Protein AF-A0A562D7Z8-F1 (afdb_monomer_lite)

Structure (mmCIF, N/CA/C/O backbone):
data_AF-A0A562D7Z8-F1
#
_entry.id   AF-A0A562D7Z8-F1
#
loop_
_atom_site.group_PDB
_atom_site.id
_atom_site.type_symbol
_atom_site.label_atom_id
_atom_site.label_alt_id
_atom_site.label_comp_id
_atom_site.label_asym_id
_atom_site.label_entity_id
_atom_site.label_seq_id
_atom_site.pdbx_PDB_ins_code
_atom_site.Cartn_x
_atom_site.Cartn_y
_atom_site.Cartn_z
_atom_site.occupancy
_atom_site.B_iso_or_equiv
_atom_site.auth_seq_id
_atom_site.auth_comp_id
_atom_site.auth_asym_id
_atom_site.auth_atom_id
_atom_site.pdbx_PDB_model_num
ATOM 1 N N . MET A 1 1 ? 11.447 22.355 -19.728 1.00 41.88 1 MET A N 1
ATOM 2 C CA . MET A 1 1 ? 11.216 21.672 -18.441 1.00 41.88 1 MET A CA 1
ATOM 3 C C . MET A 1 1 ? 11.280 20.189 -18.732 1.00 41.88 1 MET A C 1
ATOM 5 O O . MET A 1 1 ? 10.554 19.762 -19.619 1.00 41.88 1 MET A O 1
ATOM 9 N N . SER A 1 2 ? 12.213 19.458 -18.121 1.00 52.72 2 SER A N 1
ATOM 10 C CA . SER A 1 2 ? 12.328 18.012 -18.340 1.00 52.72 2 SER A CA 1
ATOM 11 C C . SER A 1 2 ? 11.097 17.329 -17.757 1.00 52.72 2 SER A C 1
ATOM 13 O O . SER A 1 2 ? 10.714 17.615 -16.624 1.00 52.72 2 SER A O 1
ATOM 15 N N . GLN A 1 3 ? 10.443 16.501 -18.565 1.00 52.94 3 GLN A N 1
ATOM 16 C CA . GLN A 1 3 ? 9.356 15.638 -18.123 1.00 52.94 3 GLN A CA 1
ATOM 17 C C . GLN A 1 3 ? 9.918 14.702 -17.040 1.00 52.94 3 GLN A C 1
ATOM 19 O O . GLN A 1 3 ? 11.027 14.205 -17.238 1.00 52.94 3 GLN A O 1
ATOM 24 N N . PRO A 1 4 ? 9.242 14.522 -15.890 1.00 59.69 4 PRO A N 1
ATOM 25 C CA . PRO A 1 4 ? 9.719 13.592 -14.873 1.00 59.69 4 PRO A CA 1
ATOM 26 C C . PRO A 1 4 ? 9.827 12.195 -15.486 1.00 59.69 4 PRO A C 1
ATOM 28 O O . PRO A 1 4 ? 8.925 11.778 -16.221 1.00 59.69 4 PRO A O 1
ATOM 31 N N . ASP A 1 5 ? 10.932 11.505 -15.206 1.00 71.75 5 ASP A N 1
ATOM 32 C CA . ASP A 1 5 ? 11.101 10.112 -15.606 1.00 71.75 5 ASP A CA 1
ATOM 33 C C . ASP A 1 5 ? 9.965 9.277 -14.984 1.00 71.75 5 ASP A C 1
ATOM 35 O O . ASP A 1 5 ? 9.497 9.569 -13.879 1.00 71.75 5 ASP A O 1
ATOM 39 N N . GLY A 1 6 ? 9.476 8.258 -15.701 1.00 74.94 6 GLY A N 1
ATOM 40 C CA . GLY A 1 6 ? 8.348 7.423 -15.248 1.00 74.94 6 GLY A CA 1
ATOM 41 C C . GLY A 1 6 ? 8.557 6.841 -13.843 1.00 74.94 6 GLY A C 1
ATOM 42 O O . GLY A 1 6 ? 7.626 6.804 -13.032 1.00 74.94 6 GLY A O 1
ATOM 43 N N . ASP A 1 7 ? 9.811 6.526 -13.518 1.00 77.56 7 ASP A N 1
ATOM 44 C CA . ASP A 1 7 ? 10.259 6.062 -12.207 1.00 77.56 7 ASP A CA 1
ATOM 45 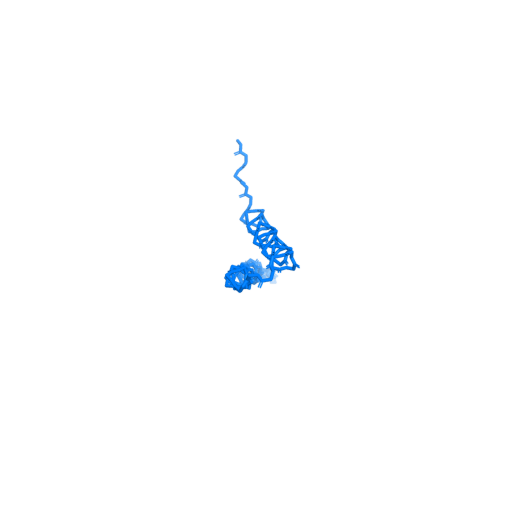C C . ASP A 1 7 ? 10.001 7.085 -11.084 1.00 77.56 7 ASP A C 1
ATOM 47 O O . ASP A 1 7 ? 9.570 6.704 -9.993 1.00 77.56 7 ASP A O 1
ATOM 51 N N . ASP A 1 8 ? 10.211 8.384 -11.326 1.00 83.81 8 ASP A N 1
ATOM 52 C CA . ASP A 1 8 ? 10.003 9.430 -10.314 1.00 83.81 8 ASP A CA 1
ATOM 53 C C . ASP A 1 8 ? 8.519 9.584 -9.967 1.00 83.81 8 ASP A C 1
ATOM 55 O O . ASP A 1 8 ? 8.156 9.757 -8.796 1.00 83.81 8 ASP A O 1
ATOM 59 N N . LEU A 1 9 ? 7.646 9.479 -10.974 1.00 85.44 9 LEU A N 1
ATOM 60 C CA . LEU A 1 9 ? 6.200 9.500 -10.770 1.00 85.44 9 LEU A CA 1
ATOM 61 C C . LEU A 1 9 ? 5.750 8.270 -9.972 1.00 85.44 9 LEU A C 1
ATOM 63 O O . LEU A 1 9 ? 5.014 8.405 -8.994 1.00 85.44 9 LEU A O 1
ATOM 67 N N . LEU A 1 10 ? 6.241 7.083 -10.325 1.00 84.44 10 LEU A N 1
ATOM 68 C CA . LEU A 1 10 ? 5.959 5.845 -9.599 1.00 84.44 10 LEU A CA 1
ATOM 69 C C . LEU A 1 10 ? 6.392 5.899 -8.133 1.00 84.44 10 LEU A C 1
ATOM 71 O O . LEU A 1 10 ? 5.621 5.539 -7.239 1.00 84.44 10 LEU A O 1
ATOM 75 N N . LEU A 1 11 ? 7.613 6.370 -7.871 1.00 86.50 11 LEU A N 1
ATOM 76 C CA . LEU A 1 11 ? 8.140 6.529 -6.516 1.00 86.50 11 LEU A CA 1
ATOM 77 C C . LEU A 1 11 ? 7.321 7.538 -5.709 1.00 86.50 11 LEU A C 1
ATOM 79 O O . LEU A 1 11 ? 7.045 7.308 -4.526 1.00 86.50 11 LEU A O 1
ATOM 83 N N . HIS A 1 12 ? 6.904 8.638 -6.339 1.00 89.50 12 HIS A N 1
ATOM 84 C CA . HIS A 1 12 ? 6.018 9.610 -5.715 1.00 89.50 12 HIS A CA 1
ATOM 85 C C . HIS A 1 12 ? 4.686 8.972 -5.307 1.00 89.50 12 HIS A C 1
ATOM 87 O O . HIS A 1 12 ? 4.258 9.110 -4.157 1.00 89.50 12 HIS A O 1
ATOM 93 N N . GLU A 1 13 ? 4.049 8.232 -6.215 1.00 89.56 13 GLU A N 1
ATOM 94 C CA . GLU A 1 13 ? 2.780 7.582 -5.917 1.00 89.56 13 GLU A CA 1
ATOM 95 C C . GLU A 1 13 ? 2.919 6.508 -4.820 1.00 89.56 13 GLU A C 1
ATOM 97 O O . GLU A 1 13 ? 2.080 6.440 -3.918 1.00 89.56 13 GLU A O 1
ATOM 102 N N . LEU A 1 14 ? 3.988 5.700 -4.847 1.00 90.44 14 LEU A N 1
ATOM 103 C CA . LEU A 1 14 ? 4.293 4.712 -3.805 1.00 90.44 14 LEU A CA 1
ATOM 104 C C . LEU A 1 14 ? 4.418 5.379 -2.430 1.00 90.44 14 LEU A C 1
ATOM 106 O O . LEU A 1 14 ? 3.802 4.938 -1.458 1.00 90.44 14 LEU A O 1
ATOM 110 N N . ARG A 1 15 ? 5.174 6.479 -2.352 1.00 92.00 15 ARG A N 1
ATOM 111 C CA . ARG A 1 15 ? 5.338 7.247 -1.115 1.00 92.00 15 ARG A CA 1
ATOM 112 C C . ARG A 1 15 ? 4.003 7.789 -0.609 1.00 92.00 15 ARG A C 1
ATOM 114 O O . ARG A 1 15 ? 3.742 7.728 0.590 1.00 92.00 15 ARG A O 1
ATOM 121 N N . ASN A 1 16 ? 3.158 8.299 -1.502 1.00 93.19 16 ASN A N 1
ATOM 122 C CA . ASN A 1 16 ? 1.837 8.795 -1.130 1.00 93.19 16 ASN A CA 1
ATOM 123 C C . ASN A 1 16 ? 0.957 7.688 -0.523 1.00 93.19 16 ASN A C 1
ATOM 125 O O . ASN A 1 16 ? 0.333 7.892 0.517 1.00 93.19 16 ASN A O 1
ATOM 129 N N . ARG A 1 17 ? 0.960 6.494 -1.124 1.00 90.69 17 ARG A N 1
ATOM 130 C CA . ARG A 1 17 ? 0.170 5.345 -0.647 1.00 90.69 17 ARG A CA 1
ATOM 131 C C . ARG A 1 17 ? 0.666 4.830 0.709 1.00 90.69 17 ARG A C 1
ATOM 133 O O . ARG A 1 17 ? -0.141 4.579 1.599 1.00 90.69 17 ARG A O 1
ATOM 140 N N . LEU A 1 18 ? 1.984 4.790 0.922 1.00 93.31 18 LEU A N 1
ATOM 141 C CA . LEU A 1 18 ? 2.572 4.472 2.230 1.00 93.31 18 LEU A CA 1
ATOM 142 C C . LEU A 1 18 ? 2.198 5.498 3.312 1.00 93.31 18 LEU A C 1
ATOM 144 O O . LEU A 1 18 ? 1.924 5.115 4.449 1.00 93.31 18 LEU A O 1
ATOM 148 N N . ASN A 1 19 ? 2.147 6.790 2.969 1.00 94.56 19 ASN A N 1
ATOM 149 C CA . ASN A 1 19 ? 1.697 7.822 3.905 1.00 94.56 19 ASN A CA 1
ATOM 150 C C . ASN A 1 19 ? 0.232 7.607 4.309 1.00 94.56 19 ASN A C 1
ATOM 152 O O . ASN A 1 19 ? -0.076 7.670 5.497 1.00 94.56 19 ASN A O 1
ATOM 156 N N . LEU A 1 20 ? -0.655 7.326 3.347 1.00 94.12 20 LEU A N 1
ATOM 157 C CA . LEU A 1 20 ? -2.070 7.036 3.615 1.00 94.12 20 LEU A CA 1
ATOM 158 C C . LEU A 1 20 ? -2.238 5.839 4.552 1.00 94.12 20 LEU A C 1
ATOM 160 O O . LEU A 1 20 ? -2.986 5.930 5.523 1.00 94.12 20 LEU A O 1
ATOM 164 N N . LEU A 1 21 ? -1.478 4.766 4.327 1.00 94.19 21 LEU A N 1
ATOM 165 C CA . LEU A 1 21 ? -1.464 3.596 5.203 1.00 94.19 21 LEU A CA 1
ATOM 166 C C . LEU A 1 21 ? -1.021 3.972 6.630 1.00 94.19 21 LEU A C 1
ATOM 168 O O . LEU A 1 21 ? -1.653 3.591 7.613 1.00 94.19 21 LEU A O 1
ATOM 172 N N . GLY A 1 22 ? 0.022 4.796 6.765 1.00 92.12 22 GLY A N 1
ATOM 173 C CA . GLY A 1 22 ? 0.460 5.316 8.062 1.00 92.12 22 GLY A CA 1
ATOM 174 C C . GLY A 1 22 ? -0.605 6.162 8.772 1.00 92.12 22 GLY A C 1
ATOM 175 O O . GLY A 1 22 ? -0.817 5.997 9.977 1.00 92.12 22 GLY A O 1
ATOM 176 N N . PHE A 1 23 ? -1.299 7.038 8.039 1.00 95.25 23 PHE A N 1
ATOM 177 C CA . PHE A 1 23 ? -2.372 7.873 8.585 1.00 95.25 23 PHE A CA 1
ATOM 178 C C . PHE A 1 23 ? -3.578 7.046 9.032 1.00 95.25 23 PHE A C 1
ATOM 180 O O . PHE A 1 23 ? -4.039 7.232 10.157 1.00 95.25 23 PHE A O 1
ATOM 187 N N . ALA A 1 24 ? -4.037 6.106 8.205 1.00 93.44 24 ALA A N 1
ATOM 188 C CA . ALA A 1 24 ? -5.148 5.216 8.534 1.00 93.44 24 ALA A CA 1
ATOM 189 C C . ALA A 1 24 ? -4.829 4.354 9.768 1.00 93.44 24 ALA A C 1
ATOM 191 O O . AL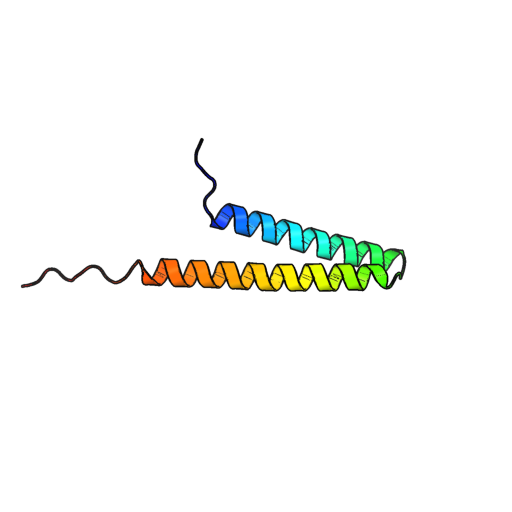A A 1 24 ? -5.624 4.284 10.704 1.00 93.44 24 ALA A O 1
ATOM 192 N N . LEU A 1 25 ? -3.612 3.801 9.863 1.00 93.56 25 LEU A N 1
ATOM 193 C CA . LEU A 1 25 ? -3.187 3.046 11.047 1.00 93.56 25 LEU A CA 1
ATOM 194 C C . LEU A 1 25 ? -3.153 3.921 12.303 1.00 93.56 25 LEU A C 1
ATOM 196 O O . LEU A 1 25 ? -3.547 3.482 13.387 1.00 93.56 25 LEU A O 1
ATOM 200 N N . HIS A 1 26 ? -2.648 5.149 12.182 1.00 95.56 26 HIS A N 1
ATOM 201 C CA . HIS A 1 26 ? -2.615 6.086 13.297 1.00 95.56 26 HIS A CA 1
ATOM 202 C C . HIS A 1 26 ? -4.031 6.430 13.780 1.00 95.56 26 HIS A C 1
ATOM 204 O O . HIS A 1 26 ? -4.289 6.370 14.984 1.00 95.56 26 HIS A O 1
ATOM 210 N N . ALA A 1 27 ? -4.944 6.726 12.852 1.00 93.00 27 ALA A N 1
ATOM 211 C CA . ALA A 1 27 ? -6.341 7.025 13.145 1.00 93.00 27 ALA A CA 1
ATOM 212 C C . ALA A 1 27 ? -7.044 5.829 13.806 1.00 93.00 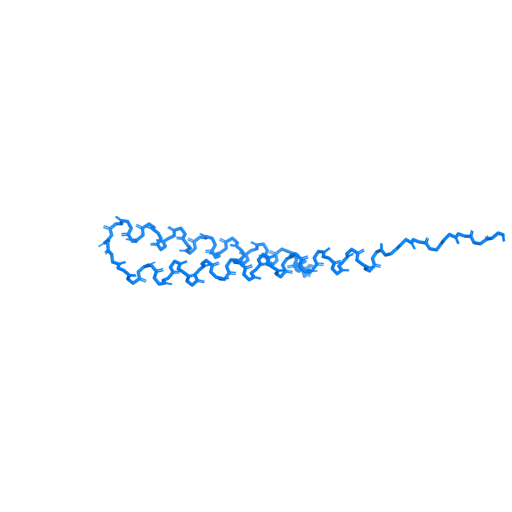27 ALA A C 1
ATOM 214 O O . ALA A 1 27 ? -7.593 5.977 14.899 1.00 93.00 27 ALA A O 1
ATOM 215 N N . TYR A 1 28 ? -6.892 4.620 13.252 1.00 93.25 28 TYR A N 1
ATOM 216 C CA . TYR A 1 28 ? -7.395 3.384 13.857 1.00 93.25 28 TYR A CA 1
ATOM 217 C C . TYR A 1 28 ? -6.896 3.199 15.296 1.00 93.25 28 TYR A C 1
ATOM 219 O O . TYR A 1 28 ? -7.668 2.910 16.208 1.00 93.25 28 TYR A O 1
ATOM 227 N N . ARG A 1 29 ? -5.594 3.388 15.548 1.00 93.69 29 ARG A N 1
ATOM 228 C CA . ARG A 1 29 ? -5.028 3.225 16.898 1.00 93.69 29 ARG A CA 1
ATOM 229 C C . ARG A 1 29 ? -5.561 4.254 17.893 1.00 93.69 29 ARG A C 1
ATOM 231 O O . ARG A 1 29 ? -5.614 3.942 19.084 1.00 93.69 29 ARG A O 1
ATOM 238 N N . ARG A 1 30 ? -5.915 5.452 17.420 1.00 95.75 30 ARG A N 1
ATOM 239 C CA . ARG A 1 30 ? -6.455 6.545 18.235 1.00 95.75 30 ARG A CA 1
ATOM 240 C C . ARG A 1 30 ? -7.938 6.354 18.546 1.00 95.75 30 ARG A C 1
ATOM 242 O O . ARG A 1 30 ? -8.334 6.524 19.693 1.00 95.75 30 ARG A O 1
ATOM 249 N N . GLU A 1 31 ? -8.729 6.015 17.536 1.00 94.31 31 GLU A N 1
ATOM 250 C CA . GLU A 1 31 ? -10.198 6.048 17.587 1.00 94.31 31 GLU A CA 1
ATOM 251 C C . GLU A 1 31 ? -10.825 4.657 17.734 1.00 94.31 31 GLU A C 1
ATOM 253 O O . GLU A 1 31 ? -11.969 4.549 18.158 1.00 94.31 31 GLU A O 1
ATOM 258 N N . ARG A 1 32 ? -10.062 3.588 17.455 1.00 91.69 32 ARG A N 1
ATOM 259 C CA . ARG A 1 32 ? -10.523 2.186 17.402 1.00 91.69 32 ARG A CA 1
ATOM 260 C C . ARG A 1 32 ? -11.672 1.957 16.417 1.00 91.69 32 ARG A C 1
ATOM 262 O O . ARG A 1 32 ? -12.404 0.981 16.557 1.00 91.69 32 ARG A O 1
ATOM 269 N N . ASP A 1 33 ? -11.777 2.826 15.418 1.00 91.44 33 ASP A N 1
ATOM 270 C CA . ASP A 1 33 ? -12.817 2.785 14.400 1.00 91.44 33 ASP A CA 1
ATOM 271 C C . ASP A 1 33 ? -12.431 1.839 13.248 1.00 91.44 33 ASP A C 1
ATOM 273 O O . ASP A 1 33 ? -11.416 2.084 12.589 1.00 91.44 33 ASP A O 1
ATOM 277 N N . PRO A 1 34 ? -13.194 0.758 13.002 1.00 87.06 34 PRO A N 1
ATOM 278 C CA . PRO A 1 34 ? -12.922 -0.178 11.919 1.00 87.06 34 PRO A CA 1
ATOM 279 C C . PRO A 1 34 ? -12.978 0.435 10.512 1.00 87.06 34 PRO A C 1
ATOM 281 O O . PRO A 1 34 ? -12.322 -0.121 9.639 1.00 87.06 34 PRO A O 1
ATOM 284 N N . GLU A 1 35 ? -13.634 1.577 10.272 1.00 87.19 35 GLU A N 1
ATOM 285 C CA . GLU A 1 35 ? -13.611 2.232 8.946 1.00 87.19 35 GLU A CA 1
ATOM 286 C C . GLU A 1 35 ? -12.179 2.602 8.507 1.00 87.19 35 GLU A C 1
ATOM 288 O O . GLU A 1 35 ? -11.828 2.557 7.325 1.00 87.19 35 GLU A O 1
ATOM 293 N N . HIS A 1 36 ? -11.295 2.896 9.467 1.00 90.00 36 HIS A N 1
ATOM 294 C CA . HIS A 1 36 ? -9.881 3.156 9.180 1.00 90.00 36 HIS A CA 1
ATOM 295 C C . HIS A 1 36 ? -9.112 1.893 8.768 1.00 90.00 36 HIS A C 1
ATOM 297 O O . HIS A 1 36 ? -8.034 2.014 8.188 1.00 90.00 36 HIS A O 1
ATOM 303 N N . LEU A 1 37 ? -9.628 0.689 9.049 1.00 89.31 37 LEU A N 1
ATOM 304 C CA . LEU A 1 37 ? -9.044 -0.567 8.561 1.00 89.31 37 LEU A CA 1
ATOM 305 C C . LEU A 1 37 ? -9.340 -0.777 7.076 1.00 89.31 37 LEU A C 1
ATOM 307 O O . LEU A 1 37 ? -8.430 -1.173 6.353 1.00 89.31 37 LEU A O 1
ATOM 311 N N . ASP A 1 38 ? -10.538 -0.425 6.609 1.00 91.06 38 ASP A N 1
ATOM 312 C CA . ASP A 1 38 ? -10.885 -0.494 5.183 1.00 91.06 38 ASP A CA 1
ATOM 313 C C . ASP A 1 38 ? -9.989 0.454 4.366 1.00 91.06 38 ASP A C 1
ATOM 315 O O . ASP A 1 38 ? -9.444 0.095 3.319 1.00 91.06 38 ASP A O 1
ATOM 319 N N . ALA A 1 39 ? -9.743 1.662 4.889 1.00 90.38 39 ALA A N 1
ATOM 320 C CA . ALA A 1 39 ? -8.794 2.605 4.294 1.00 90.38 39 ALA A CA 1
ATOM 321 C C . ALA A 1 39 ? -7.347 2.072 4.298 1.00 90.38 39 ALA A C 1
ATOM 323 O O . ALA A 1 39 ? -6.582 2.332 3.364 1.00 90.38 39 ALA A O 1
ATOM 324 N N . LEU A 1 40 ? -6.964 1.327 5.341 1.00 90.31 40 LEU A N 1
ATOM 325 C CA . LEU A 1 40 ? -5.651 0.692 5.451 1.00 90.31 40 LEU A CA 1
ATOM 326 C C . LEU A 1 40 ? -5.469 -0.408 4.397 1.00 90.31 40 LEU A C 1
ATOM 328 O O . LEU A 1 40 ? -4.419 -0.467 3.756 1.00 90.31 40 LEU A O 1
ATOM 332 N N . GLU A 1 41 ? -6.484 -1.253 4.221 1.00 92.75 41 GLU A N 1
ATOM 333 C CA . GLU A 1 41 ? -6.508 -2.342 3.244 1.00 92.75 41 GLU A CA 1
ATOM 334 C C . GLU A 1 41 ? -6.422 -1.796 1.816 1.00 92.75 41 GLU A C 1
ATOM 336 O O . GLU A 1 41 ? -5.516 -2.167 1.070 1.00 92.75 41 GLU A O 1
ATOM 341 N N . ALA A 1 42 ? -7.253 -0.809 1.470 1.00 92.12 42 ALA A N 1
ATOM 342 C CA . ALA A 1 42 ? -7.213 -0.178 0.152 1.00 92.12 42 ALA A CA 1
ATOM 343 C C . ALA A 1 42 ? -5.852 0.483 -0.147 1.00 92.12 42 ALA A C 1
ATOM 345 O O . ALA A 1 42 ? -5.315 0.371 -1.254 1.00 92.12 42 ALA A O 1
ATOM 346 N N . ALA A 1 43 ? -5.255 1.165 0.840 1.00 91.31 43 ALA A N 1
ATOM 347 C CA . ALA A 1 43 ? -3.926 1.752 0.683 1.00 91.31 43 ALA A CA 1
ATOM 348 C C . ALA A 1 43 ? -2.844 0.675 0.493 1.00 91.31 43 ALA A C 1
ATOM 350 O O . ALA A 1 43 ? -1.924 0.871 -0.303 1.00 91.31 43 ALA A O 1
ATOM 351 N N . TYR A 1 44 ? -2.958 -0.459 1.189 1.00 91.50 44 TYR A N 1
ATOM 352 C CA . TYR A 1 44 ? -2.049 -1.594 1.048 1.00 91.50 44 TYR A CA 1
ATOM 353 C C . TYR A 1 44 ? -2.124 -2.215 -0.352 1.00 91.50 44 TYR A C 1
ATOM 355 O O . TYR A 1 44 ? -1.086 -2.360 -1.000 1.00 91.50 44 TYR A O 1
ATOM 363 N N . GLU A 1 45 ? -3.324 -2.504 -0.857 1.00 94.81 45 GLU A N 1
ATOM 364 C CA . GLU A 1 45 ? -3.513 -3.043 -2.211 1.00 94.81 45 GLU A CA 1
ATOM 365 C C . GLU A 1 45 ? -2.925 -2.110 -3.278 1.00 94.81 45 GLU A C 1
ATOM 367 O O . GLU A 1 45 ? -2.214 -2.547 -4.186 1.00 94.81 45 GLU A O 1
ATOM 372 N N . ALA A 1 46 ? -3.132 -0.798 -3.127 1.00 91.56 46 ALA A N 1
ATOM 373 C CA . ALA A 1 46 ? -2.559 0.195 -4.027 1.00 91.56 46 ALA A CA 1
ATOM 374 C C . ALA A 1 46 ? -1.019 0.231 -3.978 1.00 91.56 46 ALA A C 1
ATOM 376 O O . ALA A 1 46 ? -0.381 0.472 -5.006 1.00 91.56 46 ALA A O 1
ATOM 377 N N . VAL A 1 47 ? -0.405 0.007 -2.808 1.00 91.94 47 VAL A N 1
ATOM 378 C CA . VAL A 1 47 ? 1.056 -0.143 -2.682 1.00 91.94 47 VAL A CA 1
ATOM 379 C C . VAL A 1 47 ? 1.533 -1.384 -3.431 1.00 91.94 47 VAL A C 1
ATOM 381 O O . VAL A 1 47 ? 2.491 -1.278 -4.196 1.00 91.94 47 VAL A O 1
ATOM 384 N N . VAL A 1 48 ? 0.872 -2.531 -3.247 1.00 93.56 48 VAL A N 1
ATOM 385 C CA . VAL A 1 48 ? 1.234 -3.790 -3.922 1.00 93.56 48 VAL A CA 1
ATOM 386 C C . VAL A 1 48 ? 1.198 -3.612 -5.438 1.00 93.56 48 VAL A C 1
ATOM 388 O O . VAL A 1 48 ? 2.211 -3.841 -6.098 1.00 93.56 48 VAL A O 1
ATOM 391 N N . ALA A 1 49 ? 0.099 -3.081 -5.977 1.00 91.12 49 ALA A N 1
ATOM 392 C CA . ALA A 1 49 ? -0.038 -2.835 -7.412 1.00 91.12 49 ALA A CA 1
ATOM 393 C C . ALA A 1 49 ? 1.039 -1.874 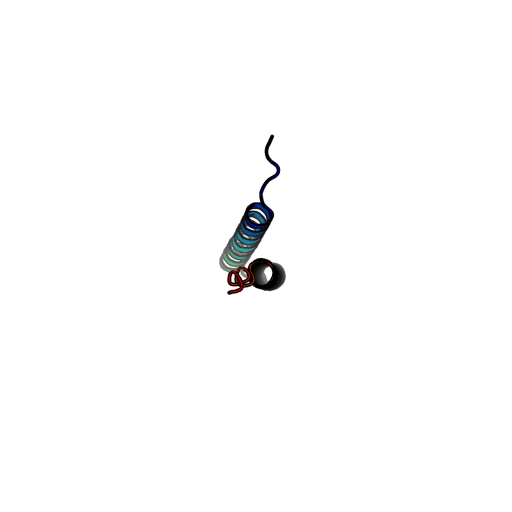-7.956 1.00 91.12 49 ALA A C 1
ATOM 395 O O . ALA A 1 49 ? 1.562 -2.062 -9.055 1.00 91.12 49 ALA A O 1
ATOM 396 N N . ALA A 1 50 ? 1.409 -0.844 -7.186 1.00 89.38 50 ALA A N 1
ATOM 397 C CA . ALA A 1 50 ? 2.459 0.094 -7.580 1.00 89.38 50 ALA A CA 1
ATOM 398 C C . ALA A 1 50 ? 3.848 -0.561 -7.628 1.00 89.38 50 ALA A C 1
ATOM 400 O O . ALA A 1 50 ? 4.632 -0.277 -8.534 1.00 89.38 50 ALA A O 1
ATOM 401 N N . VAL A 1 51 ? 4.150 -1.438 -6.665 1.00 88.75 51 VAL A N 1
ATOM 402 C CA . VAL A 1 51 ? 5.409 -2.196 -6.626 1.00 88.75 51 VAL A CA 1
ATOM 403 C C . VAL A 1 51 ? 5.482 -3.185 -7.786 1.00 88.75 51 VAL A C 1
ATOM 405 O O . VAL A 1 51 ? 6.512 -3.259 -8.450 1.00 88.75 51 VAL A O 1
ATOM 408 N N . GLU A 1 52 ? 4.392 -3.893 -8.081 1.00 90.69 52 GLU A N 1
ATOM 409 C CA . GLU A 1 52 ? 4.324 -4.803 -9.229 1.00 90.69 52 GLU A CA 1
ATOM 410 C C . GLU A 1 52 ? 4.561 -4.068 -10.554 1.00 90.69 52 GLU A C 1
ATOM 412 O O . GLU A 1 52 ? 5.315 -4.554 -11.401 1.00 90.69 52 GLU A O 1
ATOM 417 N N . ARG A 1 53 ? 3.985 -2.868 -10.712 1.00 87.19 53 ARG A N 1
ATOM 418 C CA . ARG A 1 53 ? 4.197 -2.028 -11.900 1.00 87.19 53 ARG A CA 1
ATOM 419 C C . ARG A 1 53 ? 5.656 -1.587 -12.031 1.00 87.19 53 ARG A C 1
ATOM 421 O O . ARG A 1 53 ? 6.240 -1.728 -13.101 1.00 87.19 53 ARG A O 1
ATOM 428 N N . LEU A 1 54 ? 6.274 -1.155 -10.929 1.00 85.06 54 LEU A N 1
ATOM 429 C CA . LEU A 1 54 ? 7.697 -0.799 -10.893 1.00 85.06 54 LEU A CA 1
ATOM 430 C C . LEU A 1 54 ? 8.601 -1.990 -11.258 1.00 85.06 54 LEU A C 1
ATOM 432 O O . LEU A 1 54 ? 9.589 -1.836 -11.977 1.00 85.06 54 LEU A O 1
ATOM 436 N N . ASP A 1 55 ? 8.278 -3.187 -10.772 1.00 85.50 55 ASP A N 1
ATOM 437 C CA . ASP A 1 55 ? 9.027 -4.398 -11.103 1.00 85.50 55 ASP A CA 1
ATOM 438 C C . ASP A 1 55 ? 8.874 -4.799 -12.576 1.00 85.50 55 ASP A C 1
ATOM 440 O O . ASP A 1 55 ? 9.850 -5.265 -13.176 1.00 85.50 55 ASP A O 1
ATOM 444 N N . ALA A 1 56 ? 7.688 -4.611 -13.164 1.00 86.12 56 ALA A N 1
ATOM 445 C CA . ALA A 1 56 ? 7.431 -4.850 -14.583 1.00 86.12 56 ALA A CA 1
ATOM 446 C C . ALA A 1 56 ? 8.232 -3.888 -15.473 1.00 86.12 56 ALA A C 1
ATOM 448 O O . ALA A 1 56 ? 9.017 -4.353 -16.301 1.00 86.12 56 ALA A O 1
ATOM 449 N N . GLU A 1 57 ? 8.151 -2.579 -15.222 1.00 82.44 57 GLU A N 1
ATOM 450 C CA . GLU A 1 57 ? 8.888 -1.555 -15.981 1.00 82.44 57 GLU A CA 1
ATOM 451 C C . GLU A 1 57 ? 10.408 -1.794 -15.916 1.00 82.44 57 GLU A C 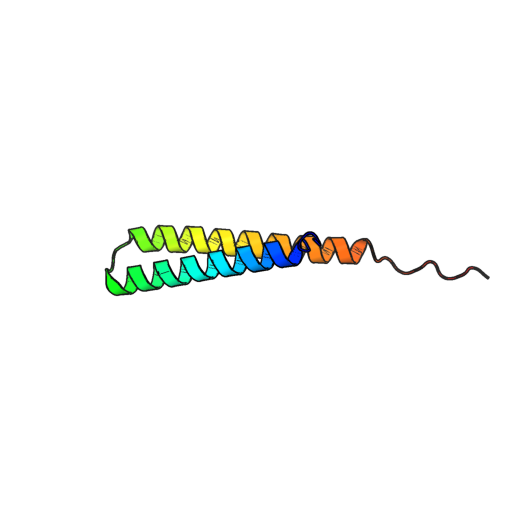1
ATOM 453 O O . GLU A 1 57 ? 11.113 -1.780 -16.929 1.00 82.44 57 GLU A O 1
ATOM 458 N N . ARG A 1 58 ? 10.933 -2.164 -14.738 1.00 79.69 58 ARG A N 1
ATOM 459 C CA . ARG A 1 58 ? 12.348 -2.545 -14.579 1.00 79.69 58 ARG A CA 1
ATOM 460 C C . ARG A 1 58 ? 12.732 -3.821 -15.329 1.00 79.69 58 ARG A C 1
ATOM 462 O O . ARG A 1 58 ? 13.908 -4.014 -15.646 1.00 79.69 58 ARG A O 1
ATOM 469 N N . ARG A 1 59 ? 11.814 -4.770 -15.532 1.00 77.69 59 ARG A N 1
ATOM 470 C CA . ARG A 1 59 ? 12.071 -5.988 -16.327 1.00 77.69 59 ARG A CA 1
ATOM 471 C C . ARG A 1 59 ? 12.049 -5.676 -17.822 1.00 77.69 59 ARG A C 1
ATOM 473 O O . ARG A 1 59 ? 12.951 -6.139 -18.515 1.00 77.69 59 ARG A O 1
ATOM 480 N N . GLU A 1 60 ? 11.104 -4.867 -18.283 1.00 74.81 60 GLU A N 1
ATOM 481 C CA . GLU A 1 60 ? 10.986 -4.432 -19.681 1.00 74.81 60 GLU A CA 1
ATOM 482 C C . GLU A 1 60 ? 12.208 -3.612 -20.117 1.00 74.81 60 GLU A C 1
ATOM 484 O O . GLU A 1 60 ? 12.896 -3.994 -21.065 1.00 74.81 60 GLU A O 1
ATOM 489 N N . GLY A 1 61 ? 12.605 -2.604 -19.334 1.00 65.94 61 GLY A N 1
ATOM 490 C CA . GLY A 1 61 ? 13.808 -1.809 -19.617 1.00 65.94 61 GLY A CA 1
ATOM 491 C C . GLY A 1 61 ? 15.122 -2.611 -19.591 1.00 65.94 61 GLY A C 1
ATOM 492 O O . GLY A 1 61 ? 16.123 -2.200 -20.180 1.00 65.94 61 GLY A O 1
ATOM 493 N N . ARG A 1 62 ? 15.145 -3.787 -18.942 1.00 60.22 62 ARG A N 1
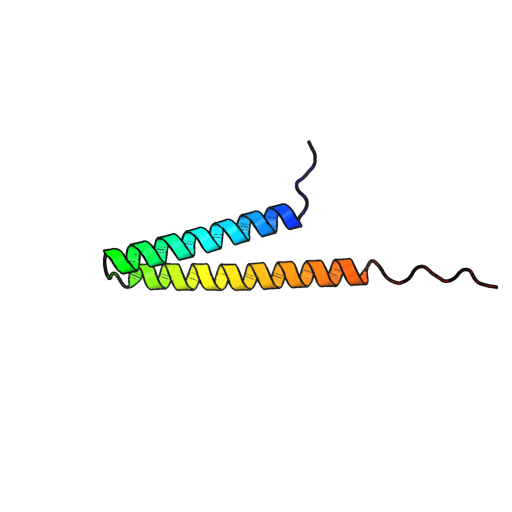ATOM 494 C CA . ARG A 1 62 ? 16.282 -4.728 -19.002 1.00 60.22 62 ARG A CA 1
ATOM 495 C C . ARG A 1 62 ? 16.271 -5.608 -20.252 1.00 60.22 62 ARG A C 1
ATOM 497 O O . ARG A 1 62 ? 17.348 -6.006 -20.683 1.00 60.22 62 ARG A O 1
ATOM 504 N N . GLN A 1 63 ? 15.108 -5.916 -20.824 1.00 59.22 63 GLN A N 1
ATOM 505 C CA . GLN A 1 63 ? 15.007 -6.709 -22.056 1.00 59.22 63 GLN A CA 1
ATOM 506 C C . GLN A 1 63 ? 15.354 -5.887 -23.300 1.00 59.22 63 GLN A C 1
ATOM 508 O O . GLN A 1 63 ? 16.002 -6.406 -24.206 1.00 59.22 63 GLN A O 1
ATOM 513 N N . GLU A 1 64 ? 15.007 -4.599 -23.324 1.00 54.62 64 GLU A N 1
ATOM 514 C CA . GLU A 1 64 ? 15.373 -3.698 -24.429 1.00 54.62 64 GLU A CA 1
ATOM 515 C C . GLU A 1 64 ? 16.890 -3.456 -24.518 1.00 54.62 64 GLU A C 1
ATOM 517 O O . GLU A 1 64 ? 17.436 -3.218 -25.595 1.00 54.62 64 GLU A O 1
ATOM 522 N N . ARG A 1 65 ? 17.609 -3.611 -23.400 1.00 55.53 65 ARG A N 1
ATOM 523 C CA . ARG A 1 65 ? 19.077 -3.568 -23.314 1.00 55.53 65 ARG A CA 1
ATOM 524 C C . ARG A 1 65 ? 19.702 -4.955 -23.547 1.00 55.53 65 ARG A C 1
ATOM 526 O O . ARG A 1 65 ? 20.530 -5.421 -22.766 1.00 55.53 65 ARG A O 1
ATOM 533 N N . GLY A 1 66 ? 19.288 -5.636 -24.615 1.00 52.56 66 GLY A N 1
ATOM 534 C CA . GLY A 1 66 ? 19.913 -6.885 -25.064 1.00 52.56 66 GLY A CA 1
ATOM 535 C C . GLY A 1 66 ? 21.405 -6.704 -25.402 1.00 52.56 66 GLY A C 1
ATOM 536 O O . GLY A 1 66 ? 21.830 -5.585 -25.704 1.00 52.56 66 GLY A O 1
ATOM 537 N N . PRO A 1 67 ? 22.229 -7.772 -25.334 1.00 57.19 67 PRO A N 1
ATOM 538 C CA . PRO A 1 67 ? 23.669 -7.675 -25.557 1.00 57.19 67 PRO A CA 1
ATOM 539 C C . PRO A 1 67 ? 23.952 -7.077 -26.936 1.00 57.19 67 PRO A C 1
ATOM 541 O O . PRO A 1 67 ? 23.374 -7.506 -27.936 1.00 57.19 67 PRO A O 1
ATOM 544 N N . ALA A 1 68 ? 24.840 -6.078 -26.975 1.00 66.69 68 ALA A N 1
ATOM 545 C CA . ALA A 1 68 ? 25.299 -5.480 -28.222 1.00 66.69 68 ALA A CA 1
ATOM 546 C C . ALA A 1 68 ? 25.760 -6.593 -29.179 1.00 66.69 68 ALA A C 1
ATOM 548 O O . ALA A 1 68 ? 26.451 -7.515 -28.727 1.00 66.69 68 ALA A O 1
ATOM 549 N N . PRO A 1 69 ? 25.383 -6.543 -30.471 1.00 54.50 69 PRO A N 1
ATOM 550 C CA . PRO A 1 69 ? 25.822 -7.548 -31.422 1.00 54.50 69 PRO A CA 1
ATOM 551 C C . PRO A 1 69 ? 27.349 -7.576 -31.408 1.00 54.50 69 PRO A C 1
ATOM 553 O O . PRO A 1 69 ? 27.999 -6.539 -31.563 1.00 54.50 69 PRO A O 1
ATOM 556 N N . LEU A 1 70 ? 27.914 -8.760 -31.161 1.00 65.56 70 LEU A N 1
ATOM 557 C CA . LEU A 1 70 ? 29.351 -8.969 -31.278 1.00 65.56 70 LEU A CA 1
ATOM 558 C C . LEU A 1 70 ? 29.758 -8.540 -32.694 1.00 65.56 70 LEU A C 1
ATOM 560 O O . LEU A 1 70 ? 29.094 -8.963 -33.648 1.00 65.56 70 LEU A O 1
ATOM 564 N N . PRO A 1 71 ? 30.798 -7.703 -32.858 1.00 60.41 71 PRO A N 1
ATOM 565 C CA . PRO A 1 71 ? 31.305 -7.408 -34.186 1.00 60.41 71 PRO A CA 1
ATOM 566 C C . PRO A 1 71 ? 31.701 -8.740 -34.833 1.00 60.41 71 PRO A C 1
ATOM 568 O O . PRO A 1 71 ? 32.459 -9.518 -34.252 1.00 60.41 71 PRO A O 1
ATOM 571 N N . GLY A 1 72 ? 31.091 -9.030 -35.984 1.00 66.56 72 GLY A N 1
ATOM 572 C CA . GLY A 1 72 ? 31.399 -10.217 -36.778 1.00 66.56 72 GLY A CA 1
ATOM 573 C C . GLY A 1 72 ? 32.866 -10.227 -37.236 1.00 66.56 72 GLY A C 1
ATOM 574 O O . GLY A 1 72 ? 33.515 -9.181 -37.175 1.00 66.56 72 GLY A O 1
ATOM 575 N N . PRO A 1 73 ? 33.375 -11.405 -37.645 1.00 61.34 73 PRO A N 1
ATOM 576 C CA . PRO A 1 73 ? 34.793 -11.642 -37.928 1.00 61.34 73 PRO A CA 1
ATOM 577 C C . PRO A 1 73 ? 35.355 -10.778 -39.060 1.00 61.34 73 PRO A C 1
ATOM 579 O O . PRO A 1 73 ? 34.594 -10.453 -40.001 1.00 61.34 73 PRO A O 1
#

Radius of gyration: 19.3 Å; chains: 1; bounding box: 48×33×56 Å

Organism: NCBI:txid935569

Foldseek 3Di:
DDDDDPVVVLVVQLVVLVVQLVVLVVCCVVPVDCVSVVSNVVSVVSNVVSVVVVVVVVVVVVVVCPDDPDPDD

Secondary structure (DSSP, 8-state):
-PPPPHHHHHHHHHHHHHHHHHHHHHHHHHH--THHHHHHHHHHHHHHHHHHHHHHHHHHHHHSSPPPPPPP-

Sequence (73 aa):
MSQPDGDDLLLHELRNRLNLLGFALHAYRRERDPEHLDALEAAYEAVVAAVERLDAERREGRQERGPAPLPGP

pLDDT: mean 81.92, std 14.32, range [41.88, 95.75]